Protein AF-A0A4P5SMC1-F1 (afdb_monomer_lite)

Radius of gyration: 22.71 Å; chains: 1; bounding box: 52×64×36 Å

Structure (mmCIF, N/CA/C/O backbone):
data_AF-A0A4P5SMC1-F1
#
_entry.id   AF-A0A4P5SMC1-F1
#
loop_
_atom_site.group_PDB
_atom_site.id
_atom_site.type_symbol
_atom_site.label_atom_id
_atom_site.label_alt_id
_atom_site.label_comp_id
_atom_site.label_asym_id
_atom_site.label_entity_id
_atom_site.label_seq_id
_atom_site.pdbx_PDB_ins_code
_atom_site.Cartn_x
_atom_site.Cartn_y
_atom_site.Cartn_z
_atom_site.occupancy
_atom_site.B_iso_or_equiv
_atom_site.auth_seq_id
_atom_site.auth_comp_id
_atom_site.auth_asym_id
_atom_site.auth_atom_id
_atom_site.pdbx_PDB_model_num
ATOM 1 N N . MET A 1 1 ? 38.846 51.402 -13.404 1.00 56.00 1 MET A N 1
ATOM 2 C CA . MET A 1 1 ? 38.480 50.532 -12.261 1.00 56.00 1 MET A CA 1
ATOM 3 C C . MET A 1 1 ? 37.163 49.783 -12.458 1.00 56.00 1 MET A C 1
ATOM 5 O O . MET A 1 1 ? 37.174 48.574 -12.300 1.00 56.00 1 MET A O 1
ATOM 9 N N . SER A 1 2 ? 36.064 50.428 -12.875 1.00 54.00 2 SER A N 1
ATOM 10 C CA . SER A 1 2 ? 34.750 49.761 -13.035 1.00 54.00 2 SER A CA 1
ATOM 11 C C . SER A 1 2 ? 34.743 48.539 -13.986 1.00 54.00 2 SER A C 1
ATOM 13 O O . SER A 1 2 ? 34.135 47.523 -13.668 1.00 54.00 2 SER A O 1
ATOM 15 N N . LYS A 1 3 ? 35.516 48.559 -15.087 1.00 53.56 3 LYS A N 1
ATOM 16 C CA . LYS A 1 3 ? 35.619 47.421 -16.031 1.00 53.56 3 LYS A CA 1
ATOM 17 C C . LYS A 1 3 ? 36.214 46.140 -15.417 1.00 53.56 3 LYS A C 1
ATOM 19 O O . LYS A 1 3 ? 35.807 45.048 -15.794 1.00 53.56 3 LYS A O 1
ATOM 24 N N . PHE A 1 4 ? 37.132 46.268 -14.454 1.00 57.97 4 PHE A N 1
ATOM 25 C CA . PHE A 1 4 ? 37.737 45.114 -13.775 1.00 57.97 4 PHE A CA 1
ATOM 26 C C . PHE A 1 4 ? 36.760 44.457 -12.798 1.00 57.97 4 PHE A C 1
ATOM 28 O O . PHE A 1 4 ? 36.690 43.236 -12.737 1.00 57.97 4 PHE A O 1
ATOM 35 N N . ILE A 1 5 ? 35.955 45.262 -12.100 1.00 64.88 5 ILE A N 1
ATOM 36 C CA . ILE A 1 5 ? 34.934 44.774 -11.161 1.00 64.88 5 ILE A CA 1
ATOM 37 C C . ILE A 1 5 ? 33.848 43.993 -11.915 1.00 64.88 5 ILE A C 1
ATOM 39 O O . ILE A 1 5 ? 33.435 42.925 -11.471 1.00 64.88 5 ILE A O 1
ATOM 43 N N . ILE A 1 6 ? 33.446 44.474 -13.096 1.00 66.88 6 ILE A N 1
ATOM 44 C CA . ILE A 1 6 ? 32.454 43.791 -13.938 1.00 66.88 6 ILE A CA 1
ATOM 45 C C . ILE A 1 6 ? 33.003 42.461 -14.480 1.00 66.88 6 ILE A C 1
ATOM 47 O O . ILE A 1 6 ? 32.297 41.456 -14.430 1.00 66.88 6 ILE A O 1
ATOM 51 N N . MET A 1 7 ? 34.264 42.408 -14.934 1.00 66.19 7 MET A N 1
ATOM 52 C CA . MET A 1 7 ? 34.875 41.138 -15.367 1.00 66.19 7 MET A CA 1
ATOM 53 C C . MET A 1 7 ? 34.998 40.123 -14.227 1.00 66.19 7 MET A C 1
ATOM 55 O O . MET A 1 7 ? 34.802 38.933 -14.458 1.00 66.19 7 MET A O 1
ATOM 59 N N . MET A 1 8 ? 35.288 40.580 -13.007 1.00 65.19 8 MET A N 1
ATOM 60 C CA . MET A 1 8 ? 35.428 39.706 -11.839 1.00 65.19 8 MET A CA 1
ATOM 61 C C . MET A 1 8 ? 34.078 39.139 -11.374 1.00 65.19 8 MET A C 1
ATOM 63 O O . MET A 1 8 ? 33.994 37.981 -10.978 1.00 65.19 8 MET A O 1
ATOM 67 N N . ALA A 1 9 ? 33.003 39.927 -11.474 1.00 66.38 9 ALA A N 1
ATOM 68 C CA . ALA A 1 9 ? 31.649 39.449 -11.201 1.00 66.38 9 ALA A CA 1
ATOM 69 C C . ALA A 1 9 ? 31.179 38.435 -12.259 1.00 66.38 9 ALA A C 1
ATOM 71 O O . ALA A 1 9 ? 30.608 37.401 -11.918 1.00 66.38 9 ALA A O 1
ATOM 72 N N . LEU A 1 10 ? 31.470 38.693 -13.539 1.00 64.75 10 LEU A N 1
ATOM 73 C CA . LEU A 1 10 ? 31.120 37.782 -14.632 1.00 64.75 10 LEU A CA 1
ATOM 74 C C . LEU A 1 10 ? 31.867 36.446 -14.535 1.00 64.75 10 LEU A C 1
ATOM 76 O O . LEU A 1 10 ? 31.252 35.402 -14.734 1.00 64.75 10 LEU A O 1
ATOM 80 N N . SER A 1 11 ? 33.155 36.442 -14.175 1.00 66.06 11 SER A N 1
ATOM 81 C CA . SER A 1 11 ? 33.903 35.189 -14.005 1.00 66.06 11 SER A CA 1
ATOM 82 C C . SER A 1 11 ? 33.377 34.351 -12.836 1.00 66.06 11 SER A C 1
ATOM 84 O O . SER A 1 11 ? 33.308 33.125 -12.946 1.00 66.06 11 SER A O 1
ATOM 86 N N . PHE A 1 12 ? 32.929 34.989 -11.752 1.00 63.34 12 PHE A N 1
ATOM 87 C CA . PHE A 1 12 ? 32.329 34.293 -10.612 1.00 63.34 12 PHE A CA 1
ATOM 88 C C . PHE A 1 12 ? 30.995 33.631 -10.976 1.00 63.34 12 PHE A C 1
ATOM 90 O O . PHE A 1 12 ? 30.769 32.472 -10.633 1.00 63.34 12 PHE A O 1
ATOM 97 N N . ILE A 1 13 ? 30.140 34.335 -11.728 1.00 67.75 13 ILE A N 1
ATOM 98 C CA . ILE A 1 13 ? 28.848 33.807 -12.191 1.00 67.75 13 ILE A CA 1
ATOM 99 C C . ILE A 1 13 ? 29.059 32.618 -13.135 1.00 67.75 13 ILE A C 1
ATOM 101 O O . ILE A 1 13 ? 28.423 31.580 -12.967 1.00 67.75 13 ILE A O 1
ATOM 105 N N . ILE A 1 14 ? 29.992 32.731 -14.084 1.00 67.62 14 ILE A N 1
ATOM 106 C CA . ILE A 1 14 ? 30.293 31.648 -15.030 1.00 67.62 14 ILE A CA 1
ATOM 107 C C . ILE A 1 14 ? 30.845 30.423 -14.292 1.00 67.62 14 ILE A C 1
ATOM 109 O O . ILE A 1 14 ? 30.436 29.304 -14.584 1.00 67.62 14 ILE A O 1
ATOM 113 N N . THR A 1 15 ? 31.708 30.616 -13.292 1.00 63.69 15 THR A N 1
ATOM 114 C CA . THR A 1 15 ? 32.265 29.501 -12.509 1.00 63.69 15 THR A CA 1
ATOM 115 C C . THR A 1 15 ? 31.181 28.778 -11.704 1.00 63.69 15 THR A C 1
ATOM 117 O O . THR A 1 15 ? 31.189 27.553 -11.653 1.00 63.69 15 THR A O 1
ATOM 120 N N . GLN A 1 16 ? 30.214 29.505 -11.132 1.00 61.34 16 GLN A N 1
ATOM 121 C CA . GLN A 1 16 ? 29.070 28.911 -10.425 1.00 61.34 16 GLN A CA 1
ATOM 122 C C . GLN A 1 16 ? 28.143 28.137 -11.376 1.00 61.34 16 GLN A C 1
ATOM 124 O O . GLN A 1 16 ? 27.739 27.023 -11.059 1.00 61.34 16 GLN A O 1
ATOM 129 N N . ILE A 1 17 ? 27.863 28.674 -12.569 1.00 65.12 17 ILE A N 1
ATOM 130 C CA . ILE A 1 17 ? 27.036 27.994 -13.581 1.00 65.12 17 ILE A CA 1
ATOM 131 C C . ILE A 1 17 ? 27.730 26.730 -14.105 1.00 65.12 17 ILE A C 1
ATOM 133 O O . ILE A 1 17 ? 27.089 25.691 -14.229 1.00 65.12 17 ILE A O 1
ATOM 137 N N . ILE A 1 18 ? 29.042 26.786 -14.358 1.00 62.78 18 ILE A N 1
ATOM 138 C CA . ILE A 1 18 ? 29.832 25.613 -14.755 1.00 62.78 18 ILE A CA 1
ATOM 139 C C . ILE A 1 18 ? 29.843 24.579 -13.626 1.00 62.78 18 ILE A C 1
ATOM 141 O O . ILE A 1 18 ? 29.670 23.399 -13.902 1.00 62.78 18 ILE A O 1
ATOM 145 N N . HIS A 1 19 ? 29.974 24.984 -12.359 1.00 57.94 19 HIS A N 1
ATOM 146 C CA . HIS A 1 19 ? 29.895 24.039 -11.245 1.00 57.94 19 HIS A CA 1
ATOM 147 C C . HIS A 1 19 ? 28.517 23.379 -11.140 1.00 57.94 19 HIS A C 1
ATOM 149 O O . HIS A 1 19 ? 28.461 22.188 -10.866 1.00 57.94 19 HIS A O 1
ATOM 155 N N . ILE A 1 20 ? 27.424 24.103 -11.388 1.00 59.56 20 ILE A N 1
ATOM 156 C CA . ILE A 1 20 ? 26.069 23.529 -11.410 1.00 59.56 20 ILE A CA 1
ATOM 157 C C . ILE A 1 20 ? 25.922 22.544 -12.581 1.00 59.56 20 ILE A C 1
ATOM 159 O O . ILE A 1 20 ? 25.444 21.437 -12.373 1.00 59.56 20 ILE A O 1
ATOM 163 N N . LEU A 1 21 ? 26.413 22.898 -13.774 1.00 57.41 21 LEU A N 1
ATOM 164 C CA . LEU A 1 21 ? 26.343 22.048 -14.971 1.00 57.41 21 LEU A CA 1
ATOM 165 C C . LEU A 1 21 ? 27.274 20.822 -14.922 1.00 57.41 21 LEU A C 1
ATOM 167 O O . LEU A 1 21 ? 26.968 19.807 -15.532 1.00 57.41 21 LEU A O 1
ATOM 171 N N . PHE A 1 22 ? 28.404 20.893 -14.211 1.00 55.00 22 PHE A N 1
ATOM 172 C CA . PHE A 1 22 ? 29.366 19.786 -14.084 1.00 55.00 22 PHE A CA 1
ATOM 173 C C . PHE A 1 22 ? 29.272 19.021 -12.755 1.00 55.00 22 PHE A C 1
ATOM 175 O O . PHE A 1 22 ? 30.008 18.052 -12.563 1.00 55.00 22 PHE A O 1
ATOM 182 N N . SER A 1 23 ? 28.383 19.413 -11.835 1.00 47.38 23 SER A N 1
ATOM 183 C CA . SER A 1 23 ? 28.129 18.633 -10.610 1.00 47.38 23 SER A CA 1
ATOM 184 C C . SER A 1 23 ? 27.083 17.530 -10.802 1.00 47.38 23 SER A C 1
ATOM 186 O O . SER A 1 23 ? 26.838 16.786 -9.856 1.00 47.38 23 SER A O 1
ATOM 188 N N . GLU A 1 24 ? 26.505 17.374 -11.999 1.00 46.41 24 GLU A N 1
ATOM 189 C CA . GLU A 1 24 ? 25.525 16.311 -12.271 1.00 46.41 24 GLU A CA 1
ATOM 190 C C . GLU A 1 24 ? 26.132 14.934 -12.597 1.00 46.41 24 GLU A C 1
ATOM 192 O O . GLU A 1 24 ? 25.408 13.952 -12.529 1.00 46.41 24 GLU A O 1
ATOM 197 N N . ASP A 1 25 ? 27.448 14.796 -12.810 1.00 46.88 25 ASP A N 1
ATOM 198 C CA . ASP A 1 25 ? 28.038 13.516 -13.261 1.00 46.88 25 ASP A CA 1
ATOM 199 C C . ASP A 1 25 ? 29.188 12.985 -12.382 1.00 46.88 25 ASP A C 1
ATOM 201 O O . ASP A 1 25 ? 30.223 12.511 -12.854 1.00 46.88 25 ASP A O 1
ATOM 205 N N . LYS A 1 26 ? 29.020 13.032 -11.053 1.00 44.09 26 LYS A N 1
ATOM 206 C CA . LYS A 1 26 ? 29.849 12.245 -10.109 1.00 44.09 26 LYS A CA 1
ATOM 207 C C . LYS A 1 26 ? 29.039 11.548 -9.021 1.00 44.09 26 LYS A C 1
ATOM 209 O O . LYS A 1 26 ? 29.472 11.418 -7.878 1.00 44.09 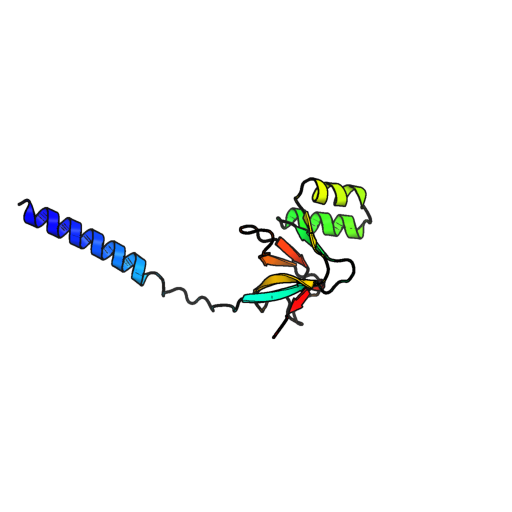26 LYS A O 1
ATOM 214 N N . SER A 1 27 ? 27.876 11.045 -9.397 1.00 42.00 27 SER A N 1
ATOM 215 C CA . SER A 1 27 ? 27.144 10.068 -8.610 1.00 42.00 27 SER A CA 1
ATOM 216 C C . SER A 1 27 ? 27.202 8.759 -9.384 1.00 42.00 27 SER A C 1
ATOM 218 O O . SER A 1 27 ? 26.543 8.613 -10.404 1.00 42.00 27 SER A O 1
ATOM 220 N N . GLY A 1 28 ? 28.008 7.796 -8.930 1.00 40.00 28 GLY A N 1
ATOM 221 C CA . GLY A 1 28 ? 27.947 6.407 -9.402 1.00 40.00 28 GLY A CA 1
ATOM 222 C C . GLY A 1 28 ? 26.639 5.717 -8.991 1.00 40.00 28 GLY A C 1
ATOM 223 O O . GLY A 1 28 ? 26.658 4.594 -8.490 1.00 40.00 28 GLY A O 1
ATOM 224 N N . GLN A 1 29 ? 25.504 6.399 -9.137 1.00 38.06 29 GLN A N 1
ATOM 225 C CA . GLN A 1 29 ? 24.185 5.816 -9.023 1.00 38.06 29 GLN A CA 1
ATOM 226 C C . GLN A 1 29 ? 23.969 4.968 -10.265 1.00 38.06 29 GLN A C 1
ATOM 228 O O . GLN A 1 29 ? 23.812 5.483 -11.368 1.00 38.06 29 GLN A O 1
ATOM 233 N N . LYS A 1 30 ? 23.945 3.646 -10.069 1.00 42.66 30 LYS A N 1
ATOM 234 C CA . LYS A 1 30 ? 23.231 2.757 -10.981 1.00 42.66 30 LYS A CA 1
ATOM 235 C C . LYS A 1 30 ? 21.857 3.378 -11.209 1.00 42.66 30 LYS A C 1
ATOM 237 O O . LYS A 1 30 ? 21.086 3.512 -10.258 1.00 42.66 30 LYS A O 1
ATOM 242 N N . THR A 1 31 ? 21.593 3.813 -12.430 1.00 44.25 31 THR A N 1
ATOM 243 C CA . THR A 1 31 ? 20.260 4.202 -12.868 1.00 44.25 31 THR A CA 1
ATOM 244 C C . THR A 1 31 ? 19.439 2.920 -12.819 1.00 44.25 31 THR A C 1
ATOM 246 O O . THR A 1 31 ? 19.564 2.066 -13.688 1.00 44.25 31 THR A O 1
ATOM 249 N N . TYR A 1 32 ? 18.728 2.699 -11.714 1.00 55.81 32 TYR A N 1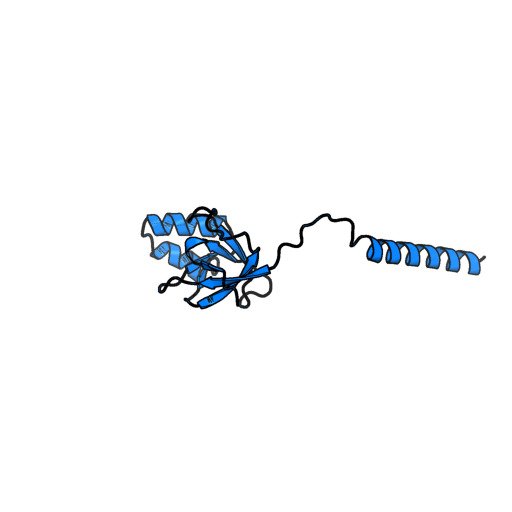
ATOM 250 C CA . TYR A 1 32 ? 17.787 1.592 -11.625 1.00 55.81 32 TYR A CA 1
ATOM 251 C C . TYR A 1 32 ? 16.622 1.953 -12.536 1.00 55.81 32 TYR A C 1
ATOM 253 O O . TYR A 1 32 ? 16.016 3.010 -12.356 1.00 55.81 32 TYR A O 1
ATOM 261 N N . GLU A 1 33 ? 16.368 1.119 -13.538 1.00 70.00 33 GLU A N 1
ATOM 262 C CA . GLU A 1 33 ? 15.265 1.331 -14.465 1.00 70.00 33 GLU A CA 1
ATOM 263 C C . GLU A 1 33 ? 13.940 1.324 -13.684 1.00 70.00 33 GLU A C 1
ATOM 265 O O . GLU A 1 33 ? 13.698 0.479 -12.813 1.00 70.00 33 GLU A O 1
ATOM 270 N N . GLU A 1 34 ? 13.102 2.332 -13.938 1.00 75.75 34 GLU A N 1
ATOM 271 C CA . GLU A 1 34 ? 11.752 2.385 -13.384 1.00 75.75 34 GLU A CA 1
ATOM 272 C C . GLU A 1 34 ? 10.849 1.443 -14.182 1.00 75.75 34 GLU A C 1
ATOM 274 O O . GLU A 1 34 ? 10.725 1.565 -15.400 1.00 75.75 34 GLU A O 1
ATOM 279 N N . PHE A 1 35 ? 10.176 0.532 -13.483 1.00 83.00 35 PHE A N 1
ATOM 280 C CA . PHE A 1 35 ? 9.233 -0.419 -14.062 1.00 83.00 35 PHE A CA 1
ATOM 281 C C . PHE A 1 35 ? 7.801 -0.119 -13.639 1.00 83.00 35 PHE A C 1
ATOM 283 O O . PHE A 1 35 ? 7.534 0.475 -12.589 1.00 83.00 35 PHE A O 1
ATOM 290 N N . THR A 1 36 ? 6.862 -0.559 -14.479 1.00 86.50 36 THR A N 1
ATOM 291 C CA . THR A 1 36 ? 5.433 -0.484 -14.178 1.00 86.50 36 THR A CA 1
ATOM 292 C C . THR A 1 36 ? 4.972 -1.784 -13.531 1.00 86.50 36 THR A C 1
ATOM 294 O O . THR A 1 36 ? 5.021 -2.857 -14.125 1.00 86.50 36 THR A O 1
ATOM 297 N N . PHE A 1 37 ? 4.465 -1.667 -12.312 1.00 87.12 37 PHE A N 1
ATOM 298 C CA . PHE A 1 37 ? 3.854 -2.741 -11.547 1.00 87.12 37 PHE A CA 1
ATOM 299 C C . PHE A 1 37 ? 2.336 -2.617 -11.603 1.00 87.12 37 PHE A C 1
ATOM 301 O O . PHE A 1 37 ? 1.792 -1.512 -11.545 1.00 87.12 37 PHE A O 1
ATOM 308 N N . LYS A 1 38 ? 1.646 -3.757 -11.669 1.00 89.56 38 LYS A N 1
ATOM 309 C CA . LYS A 1 38 ? 0.179 -3.815 -11.625 1.00 89.56 38 LYS A CA 1
ATOM 310 C C . LYS A 1 38 ? -0.304 -4.573 -10.408 1.00 89.56 38 LYS A C 1
ATOM 312 O O . LYS A 1 38 ? 0.274 -5.600 -10.050 1.00 89.56 38 LYS A O 1
ATOM 317 N N . VAL A 1 39 ? -1.394 -4.096 -9.812 1.00 88.50 39 VAL A N 1
ATOM 318 C CA . VAL A 1 39 ? -2.106 -4.838 -8.766 1.00 88.50 39 VAL A CA 1
ATOM 319 C C . VAL A 1 39 ? -2.691 -6.115 -9.370 1.00 88.50 39 VAL A C 1
ATOM 321 O O . VAL A 1 39 ? -3.518 -6.049 -10.278 1.00 88.50 39 VAL A O 1
ATOM 324 N N . ILE A 1 40 ? -2.309 -7.282 -8.851 1.00 88.31 40 ILE A N 1
ATOM 325 C CA . ILE A 1 40 ? -2.767 -8.584 -9.377 1.00 88.31 40 ILE A CA 1
ATOM 326 C C . ILE A 1 40 ? -3.926 -9.198 -8.584 1.00 88.31 40 ILE A C 1
ATOM 328 O O . ILE A 1 40 ? -4.628 -10.080 -9.086 1.00 88.31 40 ILE A O 1
ATOM 332 N N . LEU A 1 41 ? -4.141 -8.749 -7.345 1.00 86.44 41 LEU A N 1
ATOM 333 C CA . LEU A 1 41 ? -5.159 -9.316 -6.462 1.00 86.44 41 LEU A CA 1
ATOM 334 C C . LEU A 1 41 ? -6.557 -8.822 -6.837 1.00 86.44 41 LEU A C 1
ATOM 336 O O . LEU A 1 41 ? -6.798 -7.623 -6.939 1.00 86.44 41 LEU A O 1
ATOM 340 N N . GLN A 1 42 ? -7.503 -9.754 -6.968 1.00 87.38 42 GLN A N 1
ATOM 341 C CA . GLN A 1 42 ? -8.893 -9.461 -7.343 1.00 87.38 42 GLN A CA 1
ATOM 342 C C . GLN A 1 42 ? -9.599 -8.559 -6.323 1.00 87.38 42 GLN A C 1
ATOM 344 O O . GLN A 1 42 ? -10.368 -7.679 -6.691 1.00 87.38 42 GLN A O 1
ATOM 349 N N . GLN A 1 43 ? -9.305 -8.749 -5.038 1.00 85.69 43 GLN A N 1
ATOM 350 C CA . GLN A 1 43 ? -9.820 -7.924 -3.946 1.00 85.69 43 GLN A CA 1
ATOM 351 C C . GLN A 1 43 ? -9.116 -6.561 -3.813 1.00 85.69 43 GLN A C 1
ATOM 353 O O . GLN A 1 43 ? -9.479 -5.773 -2.940 1.00 85.69 43 GLN A O 1
ATOM 358 N N . GLY A 1 44 ? -8.111 -6.288 -4.650 1.00 88.88 44 GLY A N 1
ATOM 359 C CA . GLY A 1 44 ? -7.244 -5.125 -4.531 1.00 88.88 44 GLY A CA 1
ATOM 360 C C . GLY A 1 44 ? -6.212 -5.249 -3.410 1.00 88.88 44 GLY A C 1
ATOM 361 O O . GLY A 1 44 ? -6.039 -6.301 -2.790 1.00 88.88 44 GLY A O 1
ATOM 362 N N . VAL A 1 45 ? -5.511 -4.148 -3.160 1.00 90.81 45 VAL A N 1
ATOM 363 C CA . VAL A 1 45 ? -4.477 -4.023 -2.125 1.00 90.81 45 VAL A CA 1
ATOM 364 C C . VAL A 1 45 ? -4.678 -2.742 -1.331 1.00 90.81 45 VAL A C 1
ATOM 366 O O . VAL A 1 45 ? -5.161 -1.740 -1.859 1.00 90.81 45 VAL A O 1
ATOM 369 N N . ILE A 1 46 ? -4.294 -2.766 -0.056 1.00 91.69 46 ILE A N 1
ATOM 370 C CA . ILE A 1 46 ? -4.216 -1.550 0.753 1.00 91.69 46 ILE A CA 1
ATOM 371 C C . ILE A 1 46 ? -2.779 -1.044 0.715 1.00 91.69 46 ILE A C 1
ATOM 373 O O . ILE A 1 46 ? -1.853 -1.793 1.021 1.00 91.69 46 ILE A O 1
ATOM 377 N N . GLY A 1 47 ? -2.614 0.229 0.367 1.00 92.00 47 GLY A N 1
ATOM 378 C CA . GLY A 1 47 ? -1.351 0.948 0.497 1.00 92.00 47 GLY A CA 1
ATOM 379 C C . GLY A 1 47 ? -1.496 2.179 1.373 1.00 92.00 47 GLY A C 1
ATOM 380 O O . GLY A 1 47 ? -2.585 2.746 1.482 1.00 92.00 47 GLY A O 1
ATOM 381 N N . CYS A 1 48 ? -0.404 2.607 1.997 1.00 93.00 48 CYS A N 1
ATOM 382 C CA . CYS A 1 48 ? -0.407 3.729 2.934 1.00 93.00 48 CYS A CA 1
ATOM 383 C C . CYS A 1 48 ? 0.660 4.766 2.592 1.00 93.00 48 CYS A C 1
ATOM 385 O O . CYS A 1 48 ? 1.660 4.456 1.956 1.00 93.00 48 CYS A O 1
ATOM 387 N N . ILE A 1 49 ? 0.452 6.011 3.024 1.00 91.38 49 ILE A N 1
ATOM 388 C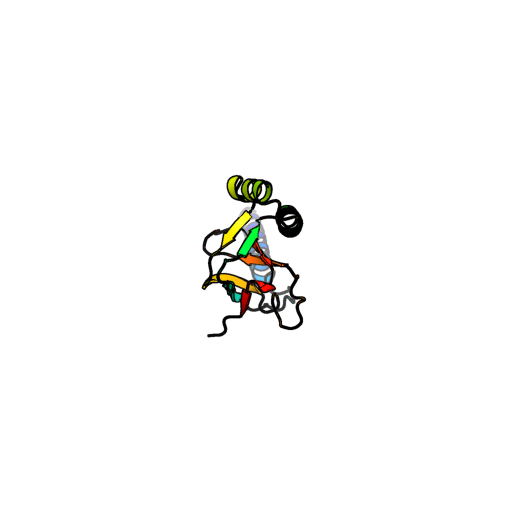 CA . ILE A 1 49 ? 1.405 7.108 2.777 1.00 91.38 49 ILE A CA 1
ATOM 389 C C . ILE A 1 49 ? 2.662 6.960 3.659 1.00 91.38 49 ILE A C 1
ATOM 391 O O . ILE A 1 49 ? 3.737 7.421 3.286 1.00 91.38 49 ILE A O 1
ATOM 395 N N . SER A 1 50 ? 2.542 6.323 4.831 1.00 91.38 50 SER A N 1
ATOM 396 C CA . SER A 1 50 ? 3.648 6.123 5.778 1.00 91.38 50 SER A CA 1
ATOM 397 C C . SER A 1 50 ? 3.808 4.666 6.203 1.00 91.38 50 SER A C 1
ATOM 399 O O . SER A 1 50 ? 2.829 3.913 6.222 1.00 91.38 50 SER A O 1
ATOM 401 N N . GLN A 1 51 ? 5.042 4.294 6.572 1.00 89.44 51 GLN A N 1
ATOM 402 C CA . GLN A 1 51 ? 5.387 2.932 6.993 1.00 89.44 51 GLN A CA 1
ATOM 403 C C . GLN A 1 51 ? 4.631 2.565 8.267 1.00 89.44 51 GLN A C 1
ATOM 405 O O . GLN A 1 51 ? 3.970 1.537 8.312 1.00 89.44 51 GLN A O 1
ATOM 410 N N . ASP A 1 52 ? 4.612 3.471 9.245 1.00 92.88 52 ASP A N 1
ATOM 411 C CA . ASP A 1 52 ? 3.897 3.270 10.506 1.00 92.88 52 ASP A CA 1
ATOM 412 C C . ASP A 1 52 ? 2.405 2.974 10.291 1.00 92.88 52 ASP A C 1
ATOM 414 O O . ASP A 1 52 ? 1.828 2.111 10.951 1.00 92.88 52 ASP A O 1
ATOM 418 N N . SER A 1 53 ? 1.765 3.673 9.343 1.00 93.50 53 SER A N 1
ATOM 419 C CA . SER A 1 53 ? 0.355 3.427 9.018 1.00 93.50 53 SER A CA 1
ATOM 420 C C . SER A 1 53 ? 0.171 2.071 8.341 1.00 93.50 53 SER A C 1
ATOM 422 O O . SER A 1 53 ? -0.814 1.386 8.607 1.00 93.50 53 SER A O 1
ATOM 424 N N . PHE A 1 54 ? 1.112 1.688 7.474 1.00 93.38 54 PHE A N 1
ATOM 425 C CA . PHE A 1 54 ? 1.101 0.397 6.800 1.00 93.38 54 PHE A CA 1
ATOM 426 C C . PHE A 1 54 ? 1.230 -0.761 7.796 1.00 93.38 54 PHE A C 1
ATOM 428 O O . PHE A 1 54 ? 0.383 -1.656 7.811 1.00 93.38 54 PHE A O 1
ATOM 435 N N . ASP A 1 55 ? 2.234 -0.702 8.670 1.00 92.12 55 ASP A N 1
ATOM 436 C CA . ASP A 1 55 ? 2.514 -1.731 9.672 1.00 92.12 55 ASP A CA 1
ATOM 437 C C . ASP A 1 55 ? 1.329 -1.917 10.624 1.00 92.12 55 ASP A C 1
ATOM 439 O O . ASP A 1 55 ? 0.946 -3.042 10.957 1.00 92.12 55 ASP A O 1
ATOM 443 N N . GLU A 1 56 ? 0.704 -0.816 11.042 1.00 94.94 56 GLU A N 1
ATOM 444 C CA . GLU A 1 56 ? -0.454 -0.875 11.926 1.00 94.94 56 GLU A CA 1
ATOM 445 C C . GLU A 1 56 ? -1.679 -1.464 11.220 1.00 94.94 56 GLU A C 1
ATOM 447 O O . GLU A 1 56 ? -2.342 -2.350 11.763 1.00 94.94 56 GLU A O 1
ATOM 452 N N . VAL A 1 57 ? -1.949 -1.069 9.971 1.00 93.38 57 VAL A N 1
ATOM 453 C CA . VAL A 1 57 ? -3.033 -1.671 9.182 1.00 93.38 57 VAL A CA 1
ATOM 454 C C . VAL A 1 57 ? -2.796 -3.165 8.957 1.00 93.38 57 VAL A C 1
ATOM 456 O O . VAL A 1 57 ? -3.744 -3.946 9.056 1.00 93.38 57 VAL A O 1
ATOM 459 N N . GLN A 1 58 ? -1.555 -3.593 8.721 1.00 90.25 58 GLN A N 1
ATOM 460 C CA . GLN A 1 58 ? -1.220 -5.007 8.558 1.00 90.25 58 GLN A CA 1
ATOM 461 C C . GLN A 1 58 ? -1.502 -5.810 9.838 1.00 90.25 58 GLN A C 1
ATOM 463 O O . GLN A 1 58 ? -2.119 -6.878 9.766 1.00 90.25 58 GLN A O 1
ATOM 468 N N . LYS A 1 59 ? -1.136 -5.284 11.015 1.00 93.19 59 LYS A N 1
ATOM 469 C CA . LYS A 1 59 ? -1.481 -5.897 12.312 1.00 93.19 59 LYS A CA 1
ATOM 470 C C . LYS A 1 59 ? -2.994 -5.973 12.515 1.00 93.19 59 LYS A C 1
ATOM 472 O O . LYS A 1 59 ? -3.519 -7.028 12.872 1.00 93.19 59 LYS A O 1
ATOM 477 N N . LEU A 1 60 ? -3.712 -4.878 12.256 1.00 94.31 60 LEU A N 1
ATOM 478 C CA . LEU A 1 60 ? -5.171 -4.824 12.392 1.00 94.31 60 LEU A CA 1
ATOM 479 C C . LEU A 1 60 ? -5.868 -5.813 11.451 1.00 94.31 60 LEU A C 1
ATOM 481 O O . LEU A 1 60 ? -6.865 -6.429 11.836 1.00 94.31 60 LEU A O 1
ATOM 485 N N . TYR A 1 61 ? -5.329 -6.007 10.245 1.00 89.56 61 TYR A N 1
ATOM 486 C CA . TYR A 1 61 ? -5.829 -6.983 9.281 1.00 89.56 61 TYR A CA 1
ATOM 487 C C . TYR A 1 61 ? -5.676 -8.418 9.799 1.00 89.56 61 TYR A C 1
ATOM 489 O O . TYR A 1 61 ? -6.644 -9.179 9.790 1.00 89.56 61 TYR A O 1
ATOM 497 N N . GLN A 1 62 ? -4.507 -8.771 10.346 1.00 90.06 62 GLN A N 1
ATOM 498 C CA . GLN A 1 62 ? -4.273 -10.079 10.977 1.00 90.06 62 GLN A CA 1
ATOM 499 C C . GLN A 1 62 ? -5.214 -10.329 12.168 1.00 90.06 62 GLN A C 1
ATOM 501 O O . GLN A 1 62 ? -5.673 -11.451 12.379 1.00 90.06 62 GLN A O 1
ATOM 506 N N . GLN A 1 63 ? -5.557 -9.274 12.910 1.00 95.00 63 GLN A N 1
ATOM 507 C CA . GLN A 1 63 ? -6.494 -9.315 14.036 1.00 95.00 63 GLN A CA 1
ATOM 508 C C . GLN A 1 63 ? -7.975 -9.213 13.621 1.00 95.00 63 GLN A C 1
ATOM 510 O O . GLN A 1 63 ? -8.850 -9.234 14.485 1.00 95.00 63 GLN A O 1
ATOM 515 N N . LYS A 1 64 ? -8.279 -9.096 12.319 1.00 92.75 64 LYS A N 1
ATOM 516 C CA . LYS A 1 64 ? -9.638 -8.921 11.769 1.00 92.75 64 LYS A CA 1
ATOM 517 C C . LYS A 1 64 ? -10.380 -7.681 12.309 1.00 92.75 64 LYS A C 1
ATOM 519 O O . LYS A 1 64 ? -11.609 -7.670 12.403 1.00 92.75 64 LYS A O 1
ATOM 524 N N . ARG A 1 65 ? -9.655 -6.608 12.646 1.00 94.38 65 ARG A N 1
ATOM 525 C CA . ARG A 1 65 ? -10.198 -5.362 13.231 1.00 94.38 65 ARG A CA 1
ATOM 526 C C . ARG A 1 65 ? -10.620 -4.350 12.157 1.00 94.38 65 ARG A C 1
ATOM 528 O O . ARG A 1 65 ? -10.086 -3.247 12.051 1.00 94.38 65 ARG A O 1
ATOM 535 N N . ASN A 1 66 ? -11.620 -4.716 11.356 1.00 91.06 66 ASN A N 1
ATOM 536 C CA . ASN A 1 66 ? -12.043 -3.948 10.173 1.00 91.06 66 ASN A CA 1
ATOM 537 C C . ASN A 1 66 ? -12.509 -2.509 10.471 1.00 91.06 66 ASN A C 1
ATOM 539 O O . ASN A 1 66 ? -12.321 -1.613 9.647 1.00 91.06 66 ASN A O 1
ATOM 543 N N . SER A 1 67 ? -13.114 -2.265 11.638 1.00 93.75 67 SER A N 1
ATOM 544 C CA . SER A 1 67 ? -13.582 -0.930 12.041 1.00 93.75 67 SER A CA 1
ATOM 545 C C . SER A 1 67 ? -12.436 0.068 12.207 1.00 93.75 67 SER A C 1
ATOM 547 O O . SER A 1 67 ? -12.607 1.252 11.924 1.00 93.75 67 SER A O 1
ATOM 549 N N . GLU A 1 68 ? -11.264 -0.399 12.629 1.00 95.50 68 GLU A N 1
ATOM 550 C CA . GLU A 1 68 ? -10.082 0.439 12.814 1.00 95.50 68 GLU A CA 1
ATOM 551 C C . GLU A 1 68 ? -9.353 0.675 11.507 1.00 95.50 68 GLU A C 1
ATOM 553 O O . GLU A 1 68 ? -9.017 1.818 11.220 1.00 95.50 68 GLU A O 1
ATOM 558 N N . ILE A 1 69 ? -9.238 -0.345 10.652 1.00 93.25 69 ILE A N 1
ATOM 559 C CA . ILE A 1 69 ? -8.726 -0.175 9.283 1.00 93.25 69 ILE A CA 1
ATOM 560 C C . ILE A 1 69 ? -9.534 0.907 8.549 1.00 93.25 69 ILE A C 1
ATOM 562 O O . ILE A 1 69 ? -8.967 1.784 7.896 1.00 93.25 69 ILE A O 1
ATOM 566 N N . LYS A 1 70 ? -10.864 0.924 8.729 1.00 94.25 70 LYS A N 1
ATOM 567 C CA . LYS A 1 70 ? -11.734 1.954 8.144 1.00 94.25 70 LYS A CA 1
ATOM 568 C C . LYS A 1 70 ? -11.374 3.375 8.595 1.00 94.25 70 LYS A C 1
ATOM 570 O O . LYS A 1 70 ? -11.563 4.303 7.809 1.00 94.25 70 LYS A O 1
ATOM 575 N N . LYS A 1 71 ? -10.838 3.570 9.806 1.00 96.50 71 LYS A N 1
ATOM 576 C CA . LYS A 1 71 ? -10.375 4.893 10.265 1.00 96.50 71 LYS A CA 1
ATOM 577 C C . LYS A 1 71 ? -9.202 5.383 9.421 1.00 96.50 71 LYS A C 1
ATOM 579 O O . LYS A 1 71 ? -9.278 6.489 8.904 1.00 96.50 71 LYS A O 1
ATOM 584 N N . TYR A 1 72 ? -8.199 4.539 9.170 1.00 96.12 72 TYR A N 1
ATOM 585 C CA . TYR A 1 72 ? -7.050 4.884 8.318 1.00 96.12 72 TYR A CA 1
ATOM 586 C C . TYR A 1 72 ? -7.463 5.240 6.886 1.00 96.12 72 TYR A C 1
ATOM 588 O O . TYR A 1 72 ? -6.919 6.179 6.302 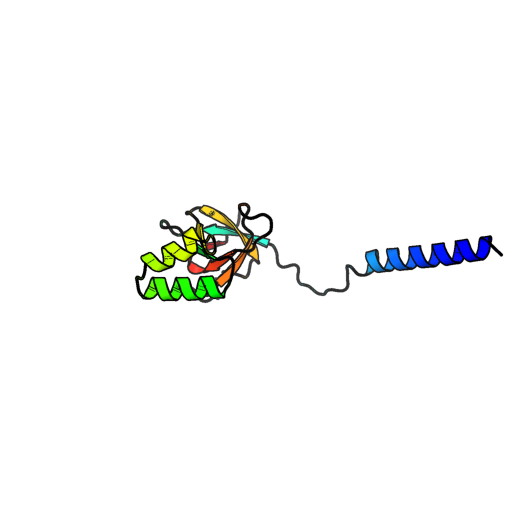1.00 96.12 72 TYR A O 1
ATOM 596 N N . LEU A 1 73 ? -8.453 4.528 6.339 1.00 93.94 73 LEU A N 1
ATOM 597 C CA . LEU A 1 73 ? -9.021 4.830 5.022 1.00 93.94 73 LEU A CA 1
ATOM 598 C C . LEU A 1 73 ? -9.799 6.157 5.020 1.00 93.94 73 LEU A C 1
ATOM 600 O O . LEU A 1 73 ? -9.662 6.963 4.104 1.00 93.94 73 LEU A O 1
ATOM 604 N N . THR A 1 74 ? -10.597 6.408 6.060 1.00 95.38 74 THR A N 1
ATOM 605 C CA . THR A 1 74 ? -11.415 7.630 6.184 1.00 95.38 74 THR A CA 1
ATOM 606 C C . THR A 1 74 ? -10.542 8.868 6.397 1.00 95.38 74 THR A C 1
ATOM 608 O O . THR A 1 74 ? -10.789 9.915 5.804 1.00 95.38 74 THR A O 1
ATOM 611 N N . GLU A 1 75 ? -9.482 8.732 7.191 1.00 94.94 75 GLU A N 1
ATOM 612 C CA . GLU A 1 75 ? -8.475 9.766 7.445 1.00 94.94 75 GLU A CA 1
ATOM 613 C C . GLU A 1 75 ? -7.492 9.942 6.280 1.00 94.94 75 GLU A C 1
ATOM 615 O O . GLU A 1 75 ? -6.584 10.766 6.371 1.00 94.94 75 GLU A O 1
ATOM 620 N N . LYS A 1 76 ? -7.658 9.187 5.182 1.00 91.50 76 LYS A N 1
ATOM 621 C CA . LYS A 1 76 ? -6.808 9.250 3.984 1.00 91.50 76 LYS A CA 1
ATOM 622 C C . LYS A 1 76 ? -5.321 8.989 4.268 1.00 91.50 76 LYS A C 1
ATOM 624 O O . LYS A 1 76 ? -4.449 9.457 3.539 1.00 91.50 76 LYS A O 1
ATOM 629 N N . LYS A 1 77 ? -5.026 8.220 5.319 1.00 92.88 77 LYS A N 1
ATOM 630 C CA . LYS A 1 77 ? -3.674 7.721 5.629 1.00 92.88 77 LYS A CA 1
ATOM 631 C C . LYS A 1 77 ? -3.325 6.496 4.788 1.00 92.88 77 LYS A C 1
ATOM 633 O O . LYS A 1 77 ? -2.161 6.284 4.450 1.00 92.88 77 LYS A O 1
ATOM 638 N N . CYS A 1 78 ? -4.348 5.719 4.442 1.00 93.88 78 CYS A N 1
ATOM 639 C CA . CYS A 1 78 ? -4.257 4.560 3.569 1.00 93.88 78 CYS A CA 1
ATOM 640 C C . CYS A 1 78 ? -5.364 4.588 2.515 1.00 93.88 78 CYS A C 1
ATOM 642 O O . CYS A 1 78 ? -6.386 5.256 2.681 1.00 93.88 78 CYS A O 1
ATOM 644 N N . TYR A 1 79 ? -5.162 3.833 1.443 1.00 93.19 79 TYR A N 1
ATOM 645 C CA . TYR A 1 79 ? -6.046 3.762 0.290 1.00 93.19 79 TYR A CA 1
ATOM 646 C C . TYR A 1 79 ? -6.164 2.324 -0.192 1.00 93.19 79 TYR A C 1
ATOM 648 O O . TYR A 1 79 ? -5.243 1.525 -0.027 1.00 93.19 79 TYR A O 1
ATOM 656 N N . ILE A 1 80 ? -7.307 2.018 -0.800 1.00 91.88 80 ILE A N 1
ATOM 657 C CA . ILE A 1 80 ? -7.526 0.763 -1.513 1.00 91.88 80 ILE A CA 1
ATOM 658 C C . ILE A 1 80 ? -7.262 1.020 -2.991 1.00 91.88 80 ILE A C 1
ATOM 660 O O . ILE A 1 80 ? -7.786 1.987 -3.550 1.00 91.88 80 ILE A O 1
ATOM 664 N N . PHE A 1 81 ? -6.486 0.129 -3.592 1.00 91.69 81 PHE A N 1
ATOM 665 C CA . PHE A 1 81 ? -6.167 0.124 -5.010 1.00 91.69 81 PHE A CA 1
ATOM 666 C C . PHE A 1 81 ? -6.735 -1.137 -5.640 1.00 91.69 81 PHE A C 1
ATOM 668 O O . PHE A 1 81 ? -6.526 -2.243 -5.132 1.00 91.69 81 PHE A O 1
ATOM 675 N N . ALA A 1 82 ? -7.507 -0.953 -6.703 1.00 91.94 82 ALA A N 1
ATOM 676 C CA . ALA A 1 82 ? -8.154 -2.039 -7.411 1.00 91.94 82 ALA A CA 1
ATOM 677 C C . ALA A 1 82 ? -7.146 -2.831 -8.250 1.00 91.94 82 ALA A C 1
ATOM 679 O O . ALA A 1 82 ? -6.027 -2.386 -8.510 1.00 91.94 82 ALA A O 1
ATOM 680 N N . LYS A 1 83 ? -7.569 -4.018 -8.684 1.00 90.81 83 LYS A N 1
ATOM 681 C CA . LYS A 1 83 ? -6.827 -4.816 -9.656 1.00 90.81 83 LYS A CA 1
ATOM 682 C C . LYS A 1 83 ? -6.528 -3.993 -10.917 1.00 90.81 83 LYS A C 1
ATOM 684 O O . LYS A 1 83 ? -7.343 -3.170 -11.324 1.00 90.81 83 LYS A O 1
ATOM 689 N N . ASP A 1 84 ? -5.370 -4.250 -11.517 1.00 89.31 84 ASP A N 1
ATOM 690 C CA . ASP A 1 84 ? -4.865 -3.628 -12.744 1.00 89.31 84 ASP A CA 1
ATOM 691 C C . ASP A 1 84 ? -4.495 -2.140 -12.600 1.00 89.31 84 ASP A C 1
ATOM 693 O O . ASP A 1 84 ? -4.036 -1.531 -13.567 1.00 89.31 84 ASP A O 1
ATOM 697 N N . GLU A 1 85 ? -4.605 -1.556 -11.397 1.00 90.06 85 GLU A N 1
ATOM 698 C CA . GLU A 1 85 ? -4.020 -0.242 -11.127 1.00 90.06 85 GLU A CA 1
ATOM 699 C C . GLU A 1 85 ? -2.492 -0.289 -11.246 1.00 90.06 85 GLU A C 1
ATOM 701 O O . GLU A 1 85 ? -1.834 -1.214 -10.760 1.00 90.06 85 GLU A O 1
ATOM 706 N N . GLU A 1 86 ? -1.947 0.735 -11.903 1.00 90.06 86 GLU A N 1
ATOM 707 C CA . GLU A 1 86 ? -0.535 0.842 -12.260 1.00 90.06 86 GLU A CA 1
ATOM 708 C C . GLU A 1 86 ? 0.248 1.725 -11.294 1.00 90.06 86 GLU A C 1
ATOM 710 O O . GLU A 1 86 ? -0.179 2.821 -10.910 1.00 90.06 86 GLU A O 1
ATOM 715 N N . PHE A 1 87 ? 1.455 1.266 -10.992 1.00 89.19 87 PHE A N 1
ATOM 716 C CA 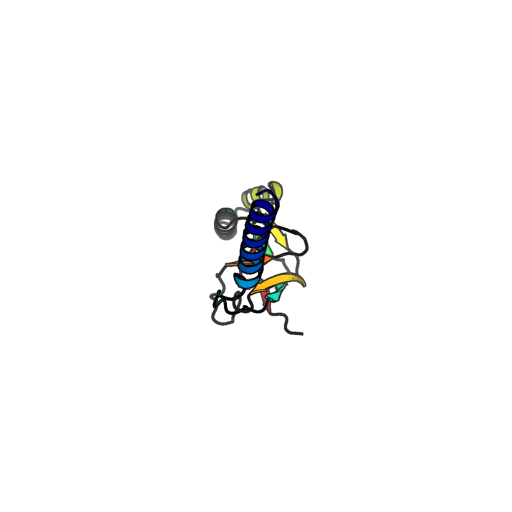. PHE A 1 87 ? 2.404 1.923 -10.115 1.00 89.19 87 PHE A CA 1
ATOM 717 C C . PHE A 1 87 ? 3.794 1.890 -10.727 1.00 89.19 87 PHE A C 1
ATOM 719 O O . PHE A 1 87 ? 4.152 0.936 -11.408 1.00 89.19 87 PHE A O 1
ATOM 726 N N . GLN A 1 88 ? 4.587 2.918 -10.460 1.00 88.62 88 GLN A N 1
ATOM 727 C CA . GLN A 1 88 ? 5.993 2.963 -10.841 1.00 88.62 88 GLN A CA 1
ATOM 728 C C . GLN A 1 88 ? 6.860 2.643 -9.626 1.00 88.62 88 GLN A C 1
ATOM 730 O O . GLN A 1 88 ? 6.630 3.164 -8.531 1.00 88.62 88 GLN A O 1
ATOM 735 N N . GLY A 1 89 ? 7.849 1.783 -9.813 1.00 86.25 89 GLY A N 1
ATOM 736 C CA . GLY A 1 89 ? 8.817 1.402 -8.790 1.00 86.25 89 GLY A CA 1
ATOM 737 C C . GLY A 1 89 ? 10.135 1.003 -9.434 1.00 86.25 89 GLY A C 1
ATOM 738 O O . GLY A 1 89 ? 10.231 0.934 -10.658 1.00 86.25 89 GLY A O 1
ATOM 739 N N . LEU A 1 90 ? 11.152 0.735 -8.621 1.00 83.19 90 LEU A N 1
ATOM 740 C CA . LEU A 1 90 ? 12.393 0.180 -9.154 1.00 83.19 90 LEU A CA 1
ATOM 741 C C . LEU A 1 90 ? 12.166 -1.282 -9.536 1.00 83.19 90 LEU A C 1
ATOM 743 O O . LEU A 1 90 ? 11.451 -1.995 -8.828 1.00 83.19 90 LEU A O 1
ATOM 747 N N . GLU A 1 91 ? 12.804 -1.724 -10.619 1.00 75.44 91 GLU A N 1
ATOM 748 C CA . GLU A 1 91 ? 12.752 -3.108 -11.111 1.00 75.44 91 GLU A CA 1
ATOM 749 C C . GLU A 1 91 ? 12.911 -4.140 -9.984 1.00 75.44 91 GLU A C 1
ATOM 751 O O . GLU A 1 91 ? 12.144 -5.092 -9.883 1.00 75.44 91 GLU A O 1
ATOM 756 N N . ASN A 1 92 ? 13.854 -3.890 -9.072 1.00 76.00 92 ASN A N 1
ATOM 757 C CA . ASN A 1 92 ? 14.234 -4.817 -8.014 1.00 76.00 92 ASN A CA 1
ATOM 758 C C . ASN A 1 92 ? 13.316 -4.836 -6.780 1.00 76.00 92 ASN A C 1
ATOM 760 O O . ASN A 1 92 ? 13.633 -5.539 -5.820 1.00 76.00 92 ASN A O 1
ATOM 764 N N . TYR A 1 93 ? 12.230 -4.057 -6.754 1.00 79.12 93 TYR A N 1
ATOM 765 C CA . TYR A 1 93 ? 11.348 -3.990 -5.584 1.00 79.12 93 TYR A CA 1
ATOM 766 C C . TYR A 1 93 ? 10.636 -5.313 -5.321 1.00 79.12 93 TYR A C 1
ATOM 768 O O . TYR A 1 93 ? 10.627 -5.774 -4.188 1.00 79.12 93 TYR A O 1
ATOM 776 N N . CYS A 1 94 ? 10.071 -5.944 -6.349 1.00 76.00 94 CYS A N 1
ATOM 777 C CA . CYS A 1 94 ? 9.271 -7.158 -6.182 1.00 76.00 94 CYS A CA 1
ATOM 778 C C . CYS A 1 94 ? 9.804 -8.311 -7.037 1.00 76.00 94 CYS A C 1
ATOM 780 O O . CYS A 1 94 ? 9.094 -8.841 -7.893 1.00 76.00 94 CYS A O 1
ATOM 782 N N . ASN A 1 95 ? 11.062 -8.685 -6.801 1.00 70.56 95 ASN A N 1
ATOM 783 C CA . ASN A 1 95 ? 11.706 -9.829 -7.452 1.00 70.56 95 ASN A CA 1
ATOM 784 C C . ASN A 1 95 ? 11.244 -11.157 -6.838 1.00 70.56 95 ASN A C 1
ATOM 786 O O . ASN A 1 95 ? 10.778 -11.183 -5.701 1.00 70.56 95 ASN A O 1
ATOM 790 N N . GLU A 1 96 ? 11.437 -12.277 -7.539 1.00 61.06 96 GLU A N 1
ATOM 791 C CA . GLU A 1 96 ? 11.146 -13.619 -6.996 1.00 61.06 96 GLU A CA 1
ATOM 792 C C . GLU A 1 96 ? 11.915 -13.917 -5.693 1.00 61.06 96 GLU A C 1
ATOM 794 O O . GLU A 1 96 ? 11.412 -14.642 -4.836 1.00 61.06 96 GLU A O 1
ATOM 799 N N . ASP A 1 97 ? 13.082 -13.289 -5.509 1.00 58.31 97 ASP A N 1
ATOM 800 C CA . ASP A 1 97 ? 13.896 -13.368 -4.289 1.00 58.31 97 ASP A CA 1
ATOM 801 C C . ASP A 1 97 ? 13.443 -12.413 -3.169 1.00 58.31 97 ASP A C 1
ATOM 803 O O . ASP A 1 97 ? 13.861 -12.569 -2.016 1.00 58.31 97 ASP A O 1
ATOM 807 N N . SER A 1 98 ? 12.610 -11.410 -3.481 1.00 57.22 98 SER A N 1
ATOM 808 C CA . SER A 1 98 ? 12.009 -10.551 -2.454 1.00 57.22 98 SER A CA 1
ATOM 809 C C . SER A 1 98 ? 11.036 -11.395 -1.642 1.00 57.22 98 SER A C 1
ATOM 811 O O . SER A 1 98 ? 10.238 -12.171 -2.182 1.00 57.22 98 SER A O 1
ATOM 813 N N . LYS A 1 99 ? 11.110 -11.305 -0.313 1.00 57.22 99 LYS A N 1
ATOM 814 C CA . LYS A 1 99 ? 10.187 -12.074 0.519 1.00 57.22 99 LYS A CA 1
ATOM 815 C C . LYS A 1 99 ? 8.788 -11.573 0.193 1.00 57.22 99 LYS A C 1
ATOM 817 O O . LYS A 1 99 ? 8.563 -10.373 0.101 1.00 57.22 99 LYS A O 1
ATOM 822 N N . HIS A 1 100 ? 7.812 -12.477 0.108 1.00 56.72 100 HIS A N 1
ATOM 823 C CA . HIS A 1 100 ? 6.405 -12.129 -0.139 1.00 56.72 100 HIS A CA 1
ATOM 824 C C . HIS A 1 100 ? 5.843 -11.019 0.776 1.00 56.72 100 HIS A C 1
ATOM 826 O O . HIS A 1 100 ? 4.796 -10.460 0.471 1.00 56.72 100 HIS A O 1
ATOM 832 N N . PHE A 1 101 ? 6.509 -10.684 1.882 1.00 58.59 101 PHE A N 1
ATOM 833 C CA . PHE A 1 101 ? 6.089 -9.656 2.832 1.00 58.59 101 PHE A CA 1
ATOM 834 C C . PHE A 1 101 ? 6.862 -8.337 2.733 1.00 58.59 101 PHE A C 1
ATOM 836 O O . PHE A 1 101 ? 6.569 -7.434 3.516 1.00 58.59 101 PHE A O 1
ATOM 843 N N . ASP A 1 102 ? 7.810 -8.213 1.805 1.00 77.56 102 ASP A N 1
ATOM 844 C CA . ASP A 1 102 ? 8.543 -6.968 1.608 1.00 77.56 102 ASP A CA 1
ATOM 845 C C . ASP A 1 102 ? 7.585 -5.888 1.079 1.00 77.56 102 ASP A C 1
ATOM 847 O O . ASP A 1 102 ? 6.657 -6.151 0.300 1.00 77.56 102 ASP A O 1
ATOM 851 N N . ASN A 1 103 ? 7.762 -4.667 1.577 1.00 81.56 103 ASN A N 1
ATOM 852 C CA . ASN A 1 103 ? 6.982 -3.505 1.188 1.00 81.56 103 ASN A CA 1
ATOM 853 C C . ASN A 1 103 ? 7.910 -2.422 0.647 1.00 81.56 103 ASN A C 1
ATOM 855 O O . ASN A 1 103 ? 9.031 -2.229 1.111 1.00 81.56 103 ASN A O 1
ATOM 859 N N . HIS A 1 104 ? 7.437 -1.731 -0.383 1.00 87.25 104 HIS A N 1
ATOM 860 C CA . HIS A 1 104 ? 8.219 -0.714 -1.065 1.00 87.25 104 HIS A CA 1
ATOM 861 C C . HIS A 1 104 ? 7.372 0.515 -1.347 1.00 87.25 104 HIS A C 1
ATOM 863 O O . HIS A 1 104 ? 6.143 0.467 -1.384 1.00 87.25 104 HIS A O 1
ATOM 869 N N . MET A 1 105 ? 8.058 1.639 -1.524 1.00 87.19 105 MET A N 1
ATOM 870 C CA . MET A 1 105 ? 7.456 2.917 -1.869 1.00 87.19 105 MET A CA 1
ATOM 871 C C . MET A 1 105 ? 7.296 3.035 -3.381 1.00 87.19 105 MET A C 1
ATOM 873 O O . MET A 1 105 ? 8.273 3.283 -4.082 1.00 87.19 105 MET A O 1
ATOM 877 N N . PHE A 1 106 ? 6.066 2.940 -3.871 1.00 86.00 106 PHE A N 1
ATOM 878 C CA . PHE A 1 106 ? 5.753 3.112 -5.285 1.00 86.00 106 PHE A CA 1
ATOM 879 C C . PHE A 1 106 ? 5.161 4.487 -5.568 1.00 86.00 106 PHE A C 1
ATOM 881 O O . PHE A 1 106 ? 4.439 5.060 -4.750 1.00 86.00 106 PHE A O 1
ATOM 888 N N . SER A 1 107 ? 5.409 4.991 -6.767 1.00 85.62 107 SER A N 1
ATOM 889 C CA . SER A 1 107 ? 4.743 6.171 -7.301 1.00 85.62 107 SER A CA 1
ATOM 890 C C . SER A 1 107 ? 3.432 5.765 -7.974 1.00 85.62 107 SER A C 1
ATOM 892 O O . SER A 1 107 ? 3.368 4.776 -8.701 1.00 85.62 107 SER A O 1
ATOM 894 N N . SER A 1 108 ? 2.371 6.535 -7.749 1.00 82.00 108 SER A N 1
ATOM 895 C CA . SER A 1 108 ? 1.069 6.330 -8.388 1.00 82.00 108 SER A CA 1
ATOM 896 C C . SER A 1 108 ? 0.697 7.555 -9.204 1.00 82.00 108 SER A C 1
ATOM 898 O O . SER A 1 108 ? 0.786 8.677 -8.708 1.00 82.00 108 SER A O 1
ATOM 900 N N . LYS A 1 109 ? 0.157 7.352 -10.412 1.00 78.44 109 LYS A N 1
ATOM 901 C CA . LYS A 1 109 ? -0.407 8.441 -11.236 1.00 78.44 109 LYS A CA 1
ATOM 902 C C . LYS A 1 109 ? -1.504 9.221 -10.496 1.00 78.44 109 LYS A C 1
ATOM 904 O O . LYS A 1 109 ? -1.731 10.394 -10.777 1.00 78.44 109 LYS A O 1
ATOM 909 N N . ARG A 1 110 ? -2.173 8.582 -9.529 1.00 76.56 110 ARG A N 1
ATOM 910 C CA . ARG A 1 110 ? -3.234 9.186 -8.715 1.00 76.56 110 ARG A CA 1
ATOM 911 C C . ARG A 1 110 ? -2.707 10.201 -7.694 1.00 76.56 110 ARG A C 1
ATOM 913 O O . ARG A 1 110 ? -3.463 11.066 -7.259 1.00 76.56 110 ARG A O 1
ATOM 920 N N . PHE A 1 111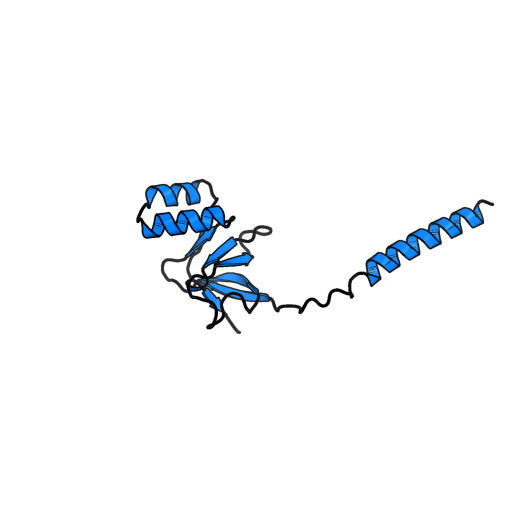 ? -1.431 10.112 -7.322 1.00 74.50 111 PHE A N 1
ATOM 921 C CA . PHE A 1 111 ? -0.815 10.936 -6.287 1.00 74.50 111 PHE A CA 1
ATOM 922 C C . PHE A 1 111 ? 0.501 11.521 -6.803 1.00 74.50 111 PHE A C 1
ATOM 924 O O . PHE A 1 111 ? 1.574 10.986 -6.547 1.00 74.50 111 PHE A O 1
ATOM 931 N N . LEU A 1 112 ? 0.397 12.656 -7.502 1.00 64.25 112 LEU A N 1
ATOM 932 C CA . LEU A 1 112 ? 1.486 13.330 -8.232 1.00 64.25 112 LEU A CA 1
ATOM 933 C C . LEU A 1 112 ? 2.800 13.521 -7.452 1.00 64.25 112 LEU A C 1
ATOM 935 O O . LEU A 1 112 ? 3.845 13.662 -8.074 1.00 64.25 112 LEU A O 1
ATOM 939 N N . LEU A 1 113 ? 2.761 13.558 -6.116 1.00 62.38 113 LEU A N 1
ATOM 940 C CA . LEU A 1 113 ? 3.930 13.821 -5.266 1.00 62.38 113 LEU A CA 1
ATOM 941 C C . LEU A 1 113 ? 4.076 12.845 -4.092 1.00 62.38 113 LEU A C 1
ATOM 943 O O . LEU A 1 113 ? 4.980 13.006 -3.274 1.00 62.38 113 LEU A O 1
ATOM 947 N N . SER A 1 114 ? 3.184 11.862 -3.955 1.00 71.12 114 SER A N 1
ATOM 948 C CA . SER A 1 114 ? 3.199 10.961 -2.801 1.00 71.12 114 SER A CA 1
ATOM 949 C C . SER A 1 114 ? 3.545 9.556 -3.239 1.00 71.12 114 SER A C 1
ATOM 951 O O . SER A 1 114 ? 2.858 8.958 -4.066 1.00 71.12 114 SER A O 1
ATOM 953 N N . LYS A 1 115 ? 4.601 9.020 -2.629 1.00 83.69 115 LYS A N 1
ATOM 954 C CA . LYS A 1 115 ? 4.880 7.595 -2.694 1.00 83.69 115 LYS A CA 1
ATOM 955 C C . LYS A 1 115 ? 3.921 6.863 -1.763 1.00 83.69 115 LYS A C 1
ATOM 957 O O . LYS A 1 115 ? 3.630 7.335 -0.665 1.00 83.69 115 LYS A O 1
ATOM 962 N N . ILE A 1 116 ? 3.425 5.726 -2.222 1.00 89.62 116 ILE A N 1
ATOM 963 C CA . ILE A 1 116 ? 2.542 4.847 -1.472 1.00 89.62 116 ILE A CA 1
ATOM 964 C C . ILE A 1 116 ? 3.319 3.578 -1.160 1.00 89.62 116 ILE A C 1
ATOM 966 O O . ILE A 1 116 ? 3.895 2.952 -2.047 1.00 89.62 116 ILE A O 1
ATOM 970 N N . ILE A 1 117 ? 3.328 3.205 0.110 1.00 90.12 117 ILE A N 1
ATOM 971 C CA . ILE A 1 117 ? 3.908 1.955 0.576 1.00 90.12 117 ILE A CA 1
ATOM 972 C C . ILE A 1 117 ? 2.920 0.844 0.283 1.00 90.12 117 ILE A C 1
ATOM 974 O O . ILE A 1 117 ? 1.771 0.887 0.737 1.00 90.12 117 ILE A O 1
ATOM 978 N N . LEU A 1 118 ? 3.375 -0.123 -0.502 1.00 88.00 118 LEU A N 1
ATOM 979 C CA . LEU A 1 118 ? 2.580 -1.243 -0.976 1.00 88.00 118 LEU A CA 1
ATOM 980 C C . LEU A 1 118 ? 3.333 -2.555 -0.754 1.00 88.00 118 LEU A C 1
ATOM 982 O O . LEU A 1 118 ? 4.564 -2.573 -0.835 1.00 88.00 118 LEU A O 1
ATOM 986 N N . PRO A 1 119 ? 2.614 -3.658 -0.489 1.00 87.69 119 PRO A N 1
ATOM 987 C CA . PRO A 1 119 ? 3.238 -4.955 -0.295 1.00 87.69 119 PRO A CA 1
ATOM 988 C C . PRO A 1 119 ? 3.497 -5.666 -1.622 1.00 87.69 119 PRO A C 1
ATOM 990 O O . PRO A 1 119 ? 2.587 -5.773 -2.443 1.00 87.69 119 PRO A O 1
ATOM 993 N N . CYS A 1 120 ? 4.676 -6.262 -1.793 1.00 84.81 120 CYS A N 1
ATOM 994 C CA . CYS A 1 120 ? 5.058 -6.913 -3.048 1.00 84.81 120 CYS A CA 1
ATOM 995 C C . CYS A 1 120 ? 4.197 -8.118 -3.448 1.00 84.81 120 CYS A C 1
ATOM 997 O O . CYS A 1 120 ? 3.988 -8.321 -4.641 1.00 84.81 120 CYS A O 1
ATOM 999 N N . TYR A 1 121 ? 3.602 -8.866 -2.506 1.00 80.81 121 TYR A N 1
ATOM 1000 C CA . TYR A 1 121 ? 2.667 -9.958 -2.851 1.00 80.81 121 TYR A CA 1
ATOM 1001 C C . TYR A 1 121 ? 1.452 -9.490 -3.669 1.00 80.81 121 TYR A C 1
ATOM 1003 O O . TYR A 1 121 ? 0.754 -10.299 -4.282 1.00 80.81 121 TYR A O 1
ATOM 1011 N N . GLY A 1 122 ? 1.153 -8.190 -3.627 1.00 76.88 122 GLY A N 1
ATOM 1012 C CA . GLY A 1 122 ? 0.040 -7.579 -4.329 1.00 76.88 122 GLY A CA 1
ATOM 1013 C C . GLY A 1 122 ? 0.308 -7.256 -5.796 1.00 76.88 122 GLY A C 1
ATOM 1014 O O . GLY A 1 122 ? -0.634 -6.869 -6.491 1.00 76.88 122 GLY A O 1
ATOM 1015 N N . PHE A 1 123 ? 1.554 -7.403 -6.261 1.00 79.88 123 PHE A N 1
ATOM 1016 C CA . PHE A 1 123 ? 2.024 -6.869 -7.537 1.00 79.88 123 PHE A CA 1
ATOM 1017 C C . PHE A 1 123 ? 2.769 -7.903 -8.372 1.00 79.88 123 PHE A C 1
ATOM 1019 O O . PHE A 1 123 ? 3.312 -8.882 -7.865 1.00 79.88 123 PHE A O 1
ATOM 1026 N N . ARG A 1 124 ? 2.819 -7.652 -9.679 1.00 73.44 124 ARG A N 1
ATOM 1027 C CA . ARG A 1 124 ? 3.722 -8.330 -10.609 1.00 73.44 124 ARG A CA 1
ATOM 1028 C C . ARG A 1 124 ? 4.362 -7.292 -11.524 1.00 73.44 124 ARG A C 1
ATOM 1030 O O . ARG A 1 124 ? 3.696 -6.318 -11.889 1.00 73.44 124 ARG A O 1
ATOM 1037 N N . ASN A 1 125 ? 5.631 -7.511 -11.871 1.00 67.06 125 ASN A N 1
ATOM 1038 C CA . ASN A 1 125 ? 6.298 -6.731 -12.906 1.00 67.06 125 ASN A CA 1
ATOM 1039 C C . ASN A 1 125 ? 5.568 -6.940 -14.245 1.00 67.06 125 ASN A C 1
ATOM 1041 O O . ASN A 1 125 ? 5.265 -8.077 -14.616 1.00 67.06 125 ASN A O 1
ATOM 1045 N N . TYR A 1 126 ? 5.220 -5.853 -14.926 1.00 59.31 126 TYR A N 1
ATOM 1046 C CA . TYR A 1 126 ? 4.621 -5.904 -16.252 1.00 59.31 126 TYR A CA 1
ATOM 1047 C C . TYR A 1 126 ? 5.689 -5.514 -17.275 1.00 59.31 126 TYR A C 1
ATOM 1049 O O . TYR A 1 126 ? 5.875 -4.335 -17.571 1.00 59.31 126 TYR A O 1
ATOM 1057 N N . GLU A 1 127 ? 6.396 -6.515 -17.795 1.00 56.53 127 GLU A N 1
ATOM 1058 C CA . GLU A 1 127 ? 7.223 -6.360 -18.992 1.00 56.53 127 GLU A CA 1
ATOM 1059 C C . GLU A 1 127 ? 6.297 -6.313 -20.218 1.00 56.53 127 GLU A C 1
ATOM 1061 O O . GLU A 1 127 ? 5.390 -7.141 -20.342 1.00 56.53 127 GLU A O 1
ATOM 1066 N N . ASN A 1 128 ? 6.473 -5.301 -21.073 1.00 43.09 128 ASN A N 1
ATOM 1067 C CA . ASN A 1 128 ? 5.789 -5.212 -22.370 1.00 43.09 128 ASN A CA 1
ATOM 1068 C C . ASN A 1 128 ? 6.404 -6.182 -23.378 1.00 43.09 128 ASN A C 1
ATOM 1070 O O . ASN A 1 128 ? 7.649 -6.176 -23.492 1.00 43.09 128 ASN A O 1
#

pLDDT: mean 77.1, std 16.23, range [38.06, 96.5]

Sequence (128 aa):
MSKFIIMMALSFIITQIIHILFSEDKSGQKTYEEFTFKVILQQGVIGCISQDSFDEVQKLYQQKRNSEIKKYLTEKKCYIFAKDEEFQGLENYCNEDSKHFDNHMFSSKRFLLSKIILPCYGFRNYEN

Secondary structure (DSSP, 8-state):
-HHHHHHHHHHHHHHHHHHHHHTTS------PPEEEEEE--TT-EEEESSHHHHHHHHHHHHTT-HHHHHHHHHTTSEEEE-TT-EEEEEGGGG-TTS-TT-EEEEEETTEEEEEEEEEGGGEEE---

Foldseek 3Di:
DVVVVVVVVVVVVVVVVVCVVPVPPDDPDPPQDKFKKWFADQQFFKWFLDPVLVVVLVVCVVVVVVVVVVVCCVVVRMDGDHGGFIWIDGPPQQDPPPPQAGWDFTHHPVDNPTTIITGNVRIDTDDD